Protein AF-A0A6G2VLR1-F1 (afdb_monomer_lite)

Sequence (147 aa):
MTHGNAESDEEPIEEGGEYDGDDAGAYADEYAEPGPYDEEPEPYDDEPYEGAVAGGRLAADGAPDVYLDVPVLKVDEIDLDVEDLRAHVSLQAEVLDLLKLNVGADVSLGRVHLGISGVEAQAQLKVRLDNVALIIDRVLTTLDRNP

Radius of gyration: 39.64 Å; chains: 1; bounding box: 89×69×111 Å

pLDDT: mean 70.24, std 21.74, range [31.38, 96.0]

Foldseek 3Di:
DDDDDDDDDDDDDDDDDDDDDDDDDDDDDPPDDDDDDDPPPDPPDPDDDDDDDPDDPLCPDPFFDDKDFAQDWDFDDKDKDFPPWDKDWDWDWDDVVDIDIDIDIDIDTDDIDIDTHDTGTGDTDTHRCSVVVVVVVVVVVVVVVPD

Secondary structure (DSSP, 8-state):
-------------------------------PPPP-------------------SS---S----S-EEEEEEEEEEEEEEEEES-EEEEEEEE--SSS--EEEEEEEE-SEEEEEEEEEEEEEEEE--THHHHHHHHHHHHHHHT--

Structure (mmCIF, N/CA/C/O backbone):
data_AF-A0A6G2VLR1-F1
#
_entry.id   AF-A0A6G2VLR1-F1
#
loop_
_atom_site.group_PDB
_atom_site.id
_atom_site.type_symbol
_atom_site.label_atom_id
_atom_site.label_alt_id
_atom_site.label_comp_id
_atom_site.label_asym_id
_atom_site.label_entity_id
_atom_site.label_seq_id
_atom_site.pdbx_PDB_ins_code
_atom_site.Cartn_x
_atom_site.Cartn_y
_atom_site.Cartn_z
_atom_site.occupancy
_atom_site.B_iso_or_equiv
_atom_site.auth_seq_id
_atom_site.auth_comp_id
_atom_site.auth_asym_id
_atom_site.auth_atom_id
_atom_site.pdbx_PDB_model_num
ATOM 1 N N . MET A 1 1 ? -58.829 -35.538 72.223 1.00 37.59 1 MET A N 1
ATOM 2 C CA . MET A 1 1 ? -58.271 -34.175 72.094 1.00 37.59 1 MET A CA 1
ATOM 3 C C . MET A 1 1 ? -57.338 -34.203 70.903 1.00 37.59 1 MET A C 1
ATOM 5 O O . MET A 1 1 ? -56.492 -35.084 70.865 1.00 37.59 1 MET A O 1
ATOM 9 N N . THR A 1 2 ? -57.544 -33.340 69.914 1.00 39.66 2 THR A N 1
ATOM 10 C CA . THR A 1 2 ? -56.706 -33.268 68.711 1.00 39.66 2 THR A CA 1
ATOM 11 C C . THR A 1 2 ? -55.598 -32.244 68.919 1.00 39.66 2 THR A C 1
ATOM 13 O O . THR A 1 2 ? -55.898 -31.066 69.085 1.00 39.66 2 THR A O 1
ATOM 16 N N . HIS A 1 3 ? -54.344 -32.675 68.854 1.00 42.44 3 HIS A N 1
ATOM 17 C CA . HIS A 1 3 ? -53.209 -31.803 68.570 1.00 42.44 3 HIS A CA 1
ATOM 18 C C . HIS A 1 3 ? -52.298 -32.549 67.602 1.00 42.44 3 HIS A C 1
ATOM 20 O O . HIS A 1 3 ? -52.004 -33.721 67.823 1.00 42.44 3 HIS A O 1
ATOM 26 N N . GLY A 1 4 ? -51.898 -31.875 66.530 1.00 33.75 4 GLY A N 1
ATOM 27 C CA . GLY A 1 4 ? -50.808 -32.313 65.671 1.00 33.75 4 GLY A CA 1
ATOM 28 C C . GLY A 1 4 ? -49.616 -31.382 65.858 1.00 33.75 4 GLY A C 1
ATOM 29 O O . GLY A 1 4 ? -49.805 -30.187 66.077 1.00 33.75 4 GLY A O 1
ATOM 30 N N . ASN A 1 5 ? -48.419 -31.952 65.788 1.00 35.66 5 ASN A N 1
ATOM 31 C CA . ASN A 1 5 ? -47.177 -31.344 65.308 1.00 35.66 5 ASN A CA 1
ATOM 32 C C . ASN A 1 5 ? -46.184 -32.514 65.167 1.00 35.66 5 ASN A C 1
ATOM 34 O O . ASN A 1 5 ? -46.131 -33.363 66.049 1.00 35.66 5 ASN A O 1
ATOM 38 N N . ALA A 1 6 ? -45.624 -32.732 63.980 1.00 42.06 6 ALA A N 1
ATOM 39 C CA . ALA A 1 6 ? -44.353 -32.155 63.536 1.00 42.06 6 ALA A CA 1
ATOM 40 C C . ALA A 1 6 ? -43.162 -32.984 64.038 1.00 42.06 6 ALA A C 1
ATOM 42 O O . ALA A 1 6 ? -42.739 -32.846 65.183 1.00 42.06 6 ALA A O 1
ATOM 43 N N . GLU A 1 7 ? -42.627 -33.808 63.139 1.00 44.12 7 GLU A N 1
ATOM 44 C CA . GLU A 1 7 ? -41.312 -34.433 63.254 1.00 44.12 7 GLU A CA 1
ATOM 45 C C . GLU A 1 7 ? -40.495 -34.009 62.028 1.00 44.12 7 GLU A C 1
ATOM 47 O O . GLU A 1 7 ? -40.985 -34.040 60.895 1.00 44.12 7 GLU A O 1
ATOM 52 N N . SER A 1 8 ? -39.292 -33.519 62.305 1.00 46.06 8 SER A N 1
ATOM 53 C CA . SER A 1 8 ? -38.251 -33.175 61.340 1.00 46.06 8 SER A CA 1
ATOM 54 C C . SER A 1 8 ? -37.430 -34.426 60.991 1.00 46.06 8 SER A C 1
ATOM 56 O O . SER A 1 8 ? -37.520 -35.418 61.709 1.00 46.06 8 SER A O 1
ATOM 58 N N . ASP A 1 9 ? -36.638 -34.378 59.914 1.00 43.88 9 ASP A N 1
ATOM 59 C CA . ASP A 1 9 ? -35.170 -34.581 59.951 1.00 43.88 9 ASP A CA 1
ATOM 60 C C . ASP A 1 9 ? -34.587 -34.972 58.569 1.00 43.88 9 ASP A C 1
ATOM 62 O O . ASP A 1 9 ? -34.902 -36.003 57.985 1.00 43.88 9 ASP A O 1
ATOM 66 N N . GLU A 1 10 ? -33.774 -34.043 58.059 1.00 44.34 10 GLU A N 1
ATOM 67 C CA . GLU A 1 10 ? -32.527 -34.141 57.273 1.00 44.34 10 GLU A CA 1
ATOM 68 C C . GLU A 1 10 ? -32.176 -35.429 56.467 1.00 44.34 10 GLU A C 1
ATOM 70 O O . GLU A 1 10 ? -31.900 -36.479 57.033 1.00 44.34 10 GLU A O 1
ATOM 75 N N . GLU A 1 11 ? -32.095 -35.256 55.131 1.00 43.03 11 GLU A N 1
ATOM 76 C CA . GLU A 1 11 ? -31.053 -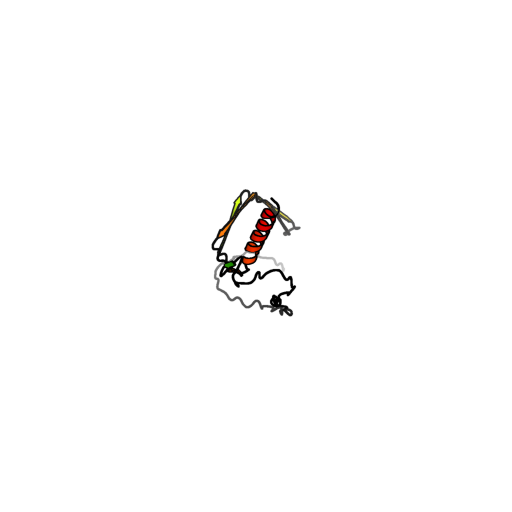35.690 54.153 1.00 43.03 11 GLU A CA 1
ATOM 77 C C . GLU A 1 11 ? -30.264 -37.020 54.356 1.00 43.03 11 GLU A C 1
ATOM 79 O O . GLU A 1 11 ? -29.728 -37.304 55.428 1.00 43.03 11 GLU A O 1
ATOM 84 N N . PRO A 1 12 ? -30.001 -37.769 53.260 1.00 44.16 12 PRO A N 1
ATOM 85 C CA . PRO A 1 12 ? -28.721 -37.523 52.582 1.00 44.16 12 PRO A CA 1
ATOM 86 C C . PRO A 1 12 ? -28.757 -37.503 51.042 1.00 44.16 12 PRO A C 1
ATOM 88 O O . PRO A 1 12 ? -29.444 -38.282 50.382 1.00 44.16 12 PRO A O 1
ATOM 91 N N . ILE A 1 13 ? -27.878 -36.663 50.499 1.00 43.56 13 ILE A N 1
ATOM 92 C CA . ILE A 1 13 ? -27.334 -36.712 49.137 1.00 43.56 13 ILE A CA 1
ATOM 93 C C . ILE A 1 13 ? -26.634 -38.051 48.830 1.00 43.56 13 ILE A C 1
ATOM 95 O O . ILE A 1 13 ? -25.826 -38.522 49.628 1.00 43.56 13 ILE A O 1
ATOM 99 N N . GLU A 1 14 ? -26.851 -38.606 47.632 1.00 44.50 14 GLU A N 1
ATOM 100 C CA . GLU A 1 14 ? -25.983 -39.642 47.049 1.00 44.50 14 GLU A CA 1
ATOM 101 C C . GLU A 1 14 ? -25.438 -39.190 45.682 1.00 44.50 14 GLU A C 1
ATOM 103 O O . GLU A 1 14 ? -26.185 -38.745 44.809 1.00 44.50 14 GLU A O 1
ATOM 108 N N . GLU A 1 15 ? -24.117 -39.286 45.511 1.00 42.25 15 GLU A N 1
ATOM 109 C CA . GLU A 1 15 ? -23.409 -39.067 44.242 1.00 42.25 15 GLU A CA 1
ATOM 110 C C . GLU A 1 15 ? -23.367 -40.352 43.395 1.00 42.25 15 GLU A C 1
ATOM 112 O O . GLU A 1 15 ? -23.290 -41.448 43.951 1.00 42.25 15 GLU A O 1
ATOM 117 N N . GLY A 1 16 ? -23.242 -40.228 42.063 1.00 33.28 16 GLY A N 1
ATOM 118 C CA . GLY A 1 16 ? -22.529 -41.252 41.280 1.00 33.28 16 GLY A CA 1
ATOM 119 C C . GLY A 1 16 ? -22.949 -41.482 39.822 1.00 33.28 16 GLY A C 1
ATOM 120 O O . GLY A 1 16 ? -23.859 -42.264 39.573 1.00 33.28 16 GLY A O 1
ATOM 121 N N . GLY A 1 17 ? -22.163 -40.934 38.882 1.00 31.38 17 GLY A N 1
ATOM 122 C CA . GLY A 1 17 ? -22.001 -41.429 37.497 1.00 31.38 17 GLY A CA 1
ATOM 123 C C . GLY A 1 17 ? -23.164 -41.191 36.512 1.00 31.38 17 GLY A C 1
ATOM 124 O O . GLY A 1 17 ? -24.318 -41.081 36.901 1.00 31.38 17 GLY A O 1
ATOM 125 N N . GLU A 1 18 ? -22.944 -41.109 35.197 1.00 36.94 18 GLU A N 1
ATOM 126 C CA . GLU A 1 18 ? -21.700 -41.045 34.406 1.00 36.94 18 GLU A CA 1
ATOM 127 C C . GLU A 1 18 ? -22.009 -40.328 33.067 1.00 36.94 18 GLU A C 1
ATOM 129 O O . GLU A 1 18 ? -23.176 -40.218 32.685 1.00 36.94 18 GLU A O 1
ATOM 134 N N . TYR A 1 19 ? -20.995 -39.786 32.383 1.00 47.44 19 TYR A N 1
ATOM 135 C CA . TYR A 1 19 ? -21.159 -39.009 31.145 1.00 47.44 19 TYR A CA 1
ATOM 136 C C . TYR A 1 19 ? -21.005 -39.871 29.884 1.00 47.44 19 TYR A C 1
ATOM 138 O O . TYR A 1 19 ? -20.025 -40.592 29.767 1.00 47.44 19 TYR A O 1
ATOM 146 N N . ASP A 1 20 ? -21.903 -39.663 28.921 1.00 40.94 20 ASP A N 1
ATOM 147 C CA . ASP A 1 20 ? -21.749 -39.806 27.461 1.00 40.94 20 ASP A CA 1
ATOM 148 C C . ASP A 1 20 ? -22.883 -38.937 26.859 1.00 40.94 20 ASP A C 1
ATOM 150 O O . ASP A 1 20 ? -23.961 -38.848 27.446 1.00 40.94 20 ASP A O 1
ATOM 154 N N . GLY A 1 21 ? -22.779 -38.225 25.739 1.00 39.66 21 GLY A N 1
ATOM 155 C CA . GLY A 1 21 ? -21.748 -38.165 24.709 1.00 39.66 21 GLY A CA 1
ATOM 156 C C . GLY A 1 21 ? -22.436 -37.755 23.396 1.00 39.66 21 GLY A C 1
ATOM 157 O O . GLY A 1 21 ? -23.154 -38.562 22.822 1.00 39.66 21 GLY A O 1
ATOM 158 N N . ASP A 1 22 ? -22.265 -36.491 22.998 1.00 38.53 22 ASP A N 1
ATOM 159 C CA . ASP A 1 22 ? -22.393 -35.923 21.640 1.00 38.53 22 ASP A CA 1
ATOM 160 C C . ASP A 1 22 ? -23.607 -36.267 20.731 1.00 38.53 22 ASP A C 1
ATOM 162 O O . ASP A 1 22 ? -23.721 -37.367 20.202 1.00 38.53 22 ASP A O 1
ATOM 166 N N . ASP A 1 23 ? -24.399 -35.245 20.363 1.00 44.00 23 ASP A N 1
ATOM 167 C CA . ASP A 1 23 ? -24.601 -34.897 18.938 1.00 44.00 23 ASP A CA 1
ATOM 168 C C . ASP A 1 23 ? -25.050 -33.429 18.771 1.00 44.00 23 ASP A C 1
ATOM 170 O O . ASP A 1 23 ? -25.934 -32.943 19.482 1.00 44.00 23 ASP A O 1
ATOM 174 N N . ALA A 1 24 ? -24.435 -32.704 17.833 1.00 43.31 24 ALA A N 1
ATOM 175 C CA . ALA A 1 24 ? -24.644 -31.269 17.625 1.00 43.31 24 ALA A CA 1
ATOM 176 C C . ALA A 1 24 ? -25.434 -30.998 16.331 1.00 43.31 24 ALA A C 1
ATOM 178 O O . ALA A 1 24 ? -24.874 -30.885 15.241 1.00 43.31 24 ALA A O 1
ATOM 179 N N . GLY A 1 25 ? -26.756 -30.864 16.459 1.00 36.69 25 GLY A N 1
ATOM 180 C CA . GLY A 1 25 ? -27.672 -30.689 15.329 1.00 36.69 25 GLY A CA 1
ATOM 181 C C . GLY A 1 25 ? -27.900 -29.238 14.885 1.00 36.69 25 GLY A C 1
ATOM 182 O O . GLY A 1 25 ? -28.750 -28.553 15.443 1.00 36.69 25 GLY A O 1
ATOM 183 N N . ALA A 1 26 ? -27.223 -28.842 13.802 1.00 41.47 26 ALA A N 1
ATOM 184 C CA . ALA A 1 26 ? -27.621 -27.808 12.832 1.00 41.47 26 ALA A CA 1
ATOM 185 C C . ALA A 1 26 ? -27.972 -26.386 13.341 1.00 41.47 26 ALA A C 1
ATOM 187 O O . ALA A 1 26 ? -29.134 -26.037 13.555 1.00 41.47 26 ALA A O 1
ATOM 188 N N . TYR A 1 27 ? -26.974 -25.496 13.318 1.00 40.09 27 TYR A N 1
ATOM 189 C CA . TYR A 1 27 ? -27.219 -24.082 13.016 1.00 40.09 27 TYR A CA 1
ATOM 190 C C . TYR A 1 27 ? -27.518 -23.973 11.515 1.00 40.09 27 TYR A C 1
ATOM 192 O O . TYR A 1 27 ? -26.701 -24.395 10.700 1.00 40.09 27 TYR A O 1
ATOM 200 N N . ALA A 1 28 ? -28.696 -23.474 11.142 1.00 46.81 28 ALA A N 1
ATOM 201 C CA . ALA A 1 28 ? -29.055 -23.302 9.737 1.00 46.81 28 ALA A CA 1
ATOM 202 C C . ALA A 1 28 ? -28.429 -22.014 9.181 1.00 46.81 28 ALA A C 1
ATOM 204 O O . ALA A 1 28 ? -28.710 -20.932 9.696 1.00 46.81 28 ALA A O 1
ATOM 205 N N . ASP A 1 29 ? -27.616 -22.136 8.129 1.00 43.28 29 ASP A N 1
ATOM 206 C CA . ASP A 1 29 ? -27.079 -20.994 7.387 1.00 43.28 29 ASP A CA 1
ATOM 207 C C . ASP A 1 29 ? -28.208 -20.194 6.721 1.00 43.28 29 ASP A C 1
ATOM 209 O O . ASP A 1 29 ? -28.886 -20.668 5.803 1.00 43.28 29 ASP A O 1
ATOM 213 N N . GLU A 1 30 ? -28.393 -18.949 7.160 1.00 43.91 30 GLU A N 1
ATOM 214 C CA . GLU A 1 30 ? -29.220 -17.975 6.456 1.00 43.91 30 GLU A CA 1
ATOM 215 C C . GLU A 1 30 ? -28.403 -17.391 5.296 1.00 43.91 30 GLU A C 1
ATOM 217 O O . GLU A 1 30 ? -27.646 -16.431 5.451 1.00 43.91 30 GLU A O 1
ATOM 222 N N . TYR A 1 31 ? -28.535 -18.012 4.121 1.00 48.28 31 TYR A N 1
ATOM 223 C CA . TYR A 1 31 ? -27.957 -17.517 2.872 1.00 48.28 31 TYR A CA 1
ATOM 224 C C . TYR A 1 31 ? -28.566 -16.156 2.509 1.00 48.28 31 TYR A C 1
ATOM 226 O O . TYR A 1 31 ? -29.587 -16.078 1.826 1.00 48.28 31 TYR A O 1
ATOM 234 N N . ALA A 1 32 ? -27.917 -15.076 2.941 1.00 53.94 32 ALA A N 1
ATOM 235 C CA . ALA A 1 32 ? -28.174 -13.747 2.409 1.00 53.94 32 ALA A CA 1
ATOM 236 C C . ALA A 1 32 ? -27.859 -13.749 0.904 1.00 53.94 32 ALA A C 1
ATOM 238 O O . ALA A 1 32 ? -26.723 -14.017 0.506 1.00 53.94 32 ALA A O 1
ATOM 239 N N . GLU A 1 33 ? -28.866 -13.478 0.069 1.00 55.91 33 GLU A N 1
ATOM 240 C CA . GLU A 1 33 ? -28.676 -13.395 -1.379 1.00 55.91 33 GLU A CA 1
ATOM 241 C C . GLU A 1 33 ? -27.626 -12.319 -1.705 1.00 55.91 33 GLU A C 1
ATOM 243 O O . GLU A 1 33 ? -27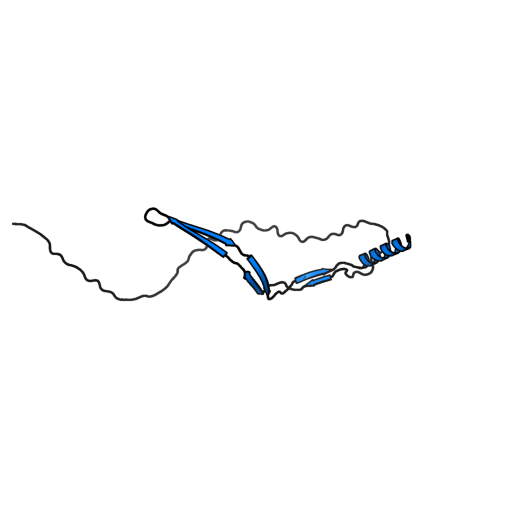.746 -11.184 -1.225 1.00 55.91 33 GLU A O 1
ATOM 248 N N . PRO A 1 34 ? -26.602 -12.625 -2.522 1.00 48.66 34 PRO A N 1
ATOM 249 C CA . PRO A 1 34 ? -25.710 -11.592 -3.008 1.00 48.66 34 PRO A CA 1
ATOM 250 C C . PRO A 1 34 ? -26.499 -10.607 -3.875 1.00 48.66 34 PRO A C 1
ATOM 252 O O . PRO A 1 34 ? -27.177 -10.996 -4.829 1.00 48.66 34 PRO A O 1
ATOM 255 N N . GLY A 1 35 ? -26.396 -9.316 -3.547 1.00 52.44 35 GLY A N 1
ATOM 256 C CA . GLY A 1 35 ? -26.889 -8.250 -4.416 1.00 52.44 35 GLY A CA 1
ATOM 257 C C . GLY A 1 35 ? -26.203 -8.294 -5.789 1.00 52.44 35 GLY A C 1
ATOM 258 O O . GLY A 1 35 ? -25.152 -8.921 -5.921 1.00 52.44 35 GLY A O 1
ATOM 259 N N . PRO A 1 36 ? -26.773 -7.640 -6.816 1.00 49.56 36 PRO A N 1
ATOM 260 C CA . PRO A 1 36 ? -26.256 -7.721 -8.175 1.00 49.56 36 PRO A CA 1
ATOM 261 C C . PRO A 1 36 ? -24.877 -7.059 -8.279 1.00 49.56 36 PRO A C 1
ATOM 263 O O . PRO A 1 36 ? -24.760 -5.847 -8.463 1.00 49.56 36 PRO A O 1
ATOM 266 N N . TYR A 1 37 ? -23.844 -7.890 -8.181 1.00 47.38 37 TYR A N 1
ATOM 267 C CA . TYR A 1 37 ? -22.589 -7.707 -8.894 1.00 47.38 37 TYR A CA 1
ATOM 268 C C . TYR A 1 37 ? -22.857 -7.724 -10.427 1.00 47.38 37 TYR A C 1
ATOM 270 O O . TYR A 1 37 ? -23.955 -8.086 -10.854 1.00 47.38 37 TYR A O 1
ATOM 278 N N . ASP A 1 38 ? -21.963 -7.360 -11.343 1.00 55.22 38 ASP A N 1
ATOM 279 C CA . ASP A 1 38 ? -20.567 -6.912 -11.296 1.00 55.22 38 ASP A CA 1
ATOM 280 C C . ASP A 1 38 ? -20.423 -5.835 -12.391 1.00 55.22 38 ASP A C 1
ATOM 282 O O . ASP A 1 38 ? -20.910 -6.038 -13.504 1.00 55.22 38 ASP A O 1
ATOM 286 N N . GLU A 1 39 ? -19.711 -4.736 -12.136 1.00 44.84 39 GLU A N 1
ATOM 287 C CA . GLU A 1 39 ? -19.023 -4.006 -13.214 1.00 44.84 39 GLU A CA 1
ATOM 288 C C . GLU A 1 39 ? -17.526 -4.277 -13.048 1.00 44.84 39 GLU A C 1
ATOM 290 O O . GLU A 1 39 ? -16.781 -3.521 -12.422 1.00 44.84 39 GLU A O 1
ATOM 295 N N . GLU A 1 40 ? -17.120 -5.438 -13.563 1.00 56.31 40 GLU A N 1
ATOM 296 C CA . GLU A 1 40 ? -15.722 -5.803 -13.771 1.00 56.31 40 GLU A CA 1
ATOM 297 C C . GLU A 1 40 ? -15.100 -4.724 -14.681 1.00 56.31 40 GLU A C 1
ATOM 299 O O . GLU A 1 40 ? -15.649 -4.454 -15.753 1.00 56.31 40 GLU A O 1
ATOM 304 N N . PRO A 1 41 ? -14.031 -4.017 -14.263 1.00 48.47 41 PRO A N 1
ATOM 305 C CA . PRO A 1 41 ? -13.520 -2.894 -15.037 1.00 48.47 41 PRO A CA 1
ATOM 306 C C . PRO A 1 41 ? -12.948 -3.399 -16.364 1.00 48.47 41 PRO A C 1
ATOM 308 O O . PRO A 1 41 ? -11.962 -4.138 -16.372 1.00 48.47 41 PRO A O 1
ATOM 311 N N . GLU A 1 42 ? -13.574 -2.978 -17.467 1.00 51.41 42 GLU A N 1
ATOM 312 C CA . GLU A 1 42 ? -13.146 -3.278 -18.838 1.00 51.41 42 GLU A CA 1
ATOM 313 C C . GLU A 1 42 ? -11.629 -3.057 -18.998 1.00 51.41 42 GLU A C 1
ATOM 315 O O . GLU A 1 42 ? -11.091 -2.065 -18.481 1.00 51.41 42 GLU A O 1
ATOM 320 N N . PRO A 1 43 ? -10.913 -3.955 -19.701 1.00 49.12 43 PRO A N 1
ATOM 321 C CA . PRO A 1 43 ? -9.482 -3.806 -19.903 1.00 49.12 43 PRO A CA 1
ATOM 322 C C . PRO A 1 43 ? -9.2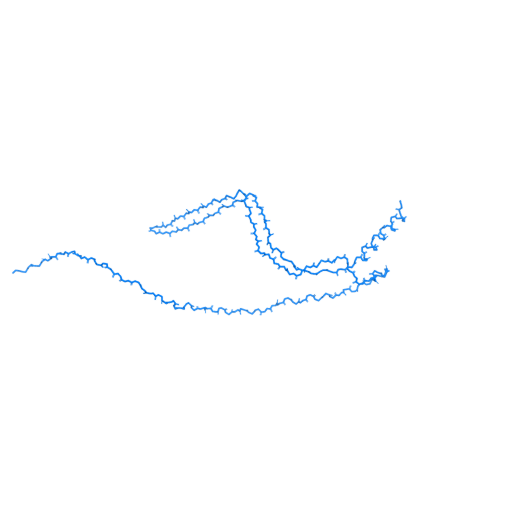07 -2.493 -20.641 1.00 49.12 43 PRO A C 1
ATOM 324 O O . PRO A 1 43 ? -9.835 -2.186 -21.651 1.00 49.12 43 PRO A O 1
ATOM 327 N N . TYR A 1 44 ? -8.255 -1.710 -20.133 1.00 47.81 44 TYR A N 1
ATOM 328 C CA . TYR A 1 44 ? -7.858 -0.455 -20.763 1.00 47.81 44 TYR A CA 1
ATOM 329 C C . TYR A 1 44 ? -7.229 -0.723 -22.140 1.00 47.81 44 TYR A C 1
ATOM 331 O O . TYR A 1 44 ? -6.045 -1.052 -22.227 1.00 47.81 44 TYR A O 1
ATOM 339 N N . ASP A 1 45 ? -8.017 -0.561 -23.205 1.00 48.97 45 ASP A N 1
ATOM 340 C CA . ASP A 1 45 ? -7.527 -0.561 -24.583 1.00 48.97 45 ASP A CA 1
ATOM 341 C C . ASP A 1 45 ? -6.598 0.647 -24.805 1.00 48.97 45 ASP A C 1
ATOM 343 O O . ASP A 1 45 ? -7.017 1.809 -24.809 1.00 48.97 45 ASP A O 1
ATOM 347 N N . ASP A 1 46 ? -5.308 0.355 -24.967 1.00 55.25 46 ASP A N 1
ATOM 348 C CA . ASP A 1 46 ? -4.212 1.325 -25.085 1.00 55.25 46 ASP A CA 1
ATOM 349 C C . ASP A 1 46 ? -4.119 1.865 -26.532 1.00 55.25 46 ASP A C 1
ATOM 351 O O . ASP A 1 46 ? -3.191 1.567 -27.289 1.00 55.25 46 ASP A O 1
ATOM 355 N N . GLU A 1 47 ? -5.149 2.608 -26.955 1.00 48.53 47 GLU A N 1
ATOM 356 C CA . GLU A 1 47 ? -5.263 3.189 -28.302 1.00 48.53 47 GLU A CA 1
ATOM 357 C C . GLU A 1 47 ? -4.275 4.362 -28.511 1.00 48.53 47 GLU A C 1
ATOM 359 O O . GLU A 1 47 ? -4.364 5.392 -27.828 1.00 48.53 47 GLU A O 1
ATOM 364 N N . PRO A 1 48 ? -3.327 4.272 -29.469 1.00 44.97 48 PRO A N 1
ATOM 365 C CA . PRO A 1 48 ? -2.249 5.244 -29.600 1.00 44.97 48 PRO A CA 1
ATOM 366 C C . PRO A 1 48 ? -2.691 6.522 -30.329 1.00 44.97 48 PRO A C 1
ATOM 368 O O . PRO A 1 48 ? -3.008 6.527 -31.520 1.00 44.97 48 PRO A O 1
ATOM 371 N N . TYR A 1 49 ? -2.608 7.658 -29.638 1.00 44.56 49 TYR A N 1
ATOM 372 C CA . TYR A 1 49 ? -2.856 8.985 -30.212 1.00 44.56 49 TYR A CA 1
ATOM 373 C C . TYR A 1 49 ? -1.767 9.380 -31.233 1.00 44.56 49 TYR A C 1
ATOM 375 O O . TYR A 1 49 ? -0.703 9.891 -30.871 1.00 44.56 49 TYR A O 1
ATOM 383 N N . GLU A 1 50 ? -2.035 9.204 -32.532 1.00 55.47 50 GLU A N 1
ATOM 384 C CA . GLU A 1 50 ? -1.151 9.706 -33.593 1.00 55.47 50 GLU A CA 1
ATOM 385 C C . GLU A 1 50 ? -1.220 11.242 -33.725 1.00 55.47 50 GLU A C 1
ATOM 387 O O . GLU A 1 50 ? -2.118 11.810 -34.349 1.00 55.47 50 GLU A O 1
ATOM 392 N N . GLY A 1 51 ? -0.217 11.929 -33.168 1.00 41.62 51 GLY A N 1
ATOM 393 C CA . GLY A 1 51 ? 0.019 13.366 -33.339 1.00 41.62 51 GLY A CA 1
ATOM 394 C C . GLY A 1 51 ? 1.337 13.640 -34.070 1.00 41.62 51 GLY A C 1
ATOM 395 O O . GLY A 1 51 ? 2.411 13.570 -33.477 1.00 41.62 51 GLY A O 1
ATOM 396 N N . ALA A 1 52 ? 1.275 13.959 -35.364 1.00 52.19 52 ALA A N 1
ATOM 397 C CA . ALA A 1 52 ? 2.466 14.056 -36.210 1.00 52.19 52 ALA A CA 1
ATOM 398 C C . ALA A 1 52 ? 3.369 15.273 -35.908 1.00 52.19 52 ALA A C 1
ATOM 400 O O . ALA A 1 52 ? 2.952 16.424 -36.041 1.00 52.19 52 ALA A O 1
ATOM 401 N N . VAL A 1 53 ? 4.663 15.019 -35.665 1.00 42.72 53 VAL A N 1
ATOM 402 C CA . VAL A 1 53 ? 5.745 16.010 -35.814 1.00 42.72 53 VAL A CA 1
ATOM 403 C C . VAL A 1 53 ? 6.856 15.461 -36.714 1.00 42.72 53 VAL A C 1
ATOM 405 O O . VAL A 1 53 ? 7.551 14.500 -36.389 1.00 42.72 53 VAL A O 1
ATOM 408 N N . ALA A 1 54 ? 7.029 16.065 -37.891 1.00 56.72 54 ALA A N 1
ATOM 409 C CA . ALA A 1 54 ? 8.021 15.629 -38.871 1.00 56.72 54 ALA A CA 1
ATOM 410 C C . ALA A 1 54 ? 9.438 16.064 -38.450 1.00 56.72 54 ALA A C 1
ATOM 412 O O . ALA A 1 54 ? 9.791 17.237 -38.564 1.00 56.72 54 ALA A O 1
ATOM 413 N N . GLY A 1 55 ? 10.252 15.116 -37.968 1.00 41.72 55 GLY A N 1
ATOM 414 C CA . GLY A 1 55 ? 11.554 15.437 -37.368 1.00 41.72 55 GLY A CA 1
ATOM 415 C C . GLY A 1 55 ? 12.573 14.298 -37.253 1.00 41.72 55 GLY A C 1
ATOM 416 O O . GLY A 1 55 ? 13.400 14.350 -36.353 1.00 41.72 55 GLY A O 1
ATOM 417 N N . GLY A 1 56 ? 12.548 13.302 -38.149 1.00 44.47 56 GLY A N 1
ATOM 418 C CA . GLY A 1 56 ? 13.647 12.329 -38.293 1.00 44.47 56 GLY A CA 1
ATOM 419 C C . GLY A 1 56 ? 13.546 11.044 -37.457 1.00 44.47 56 GLY A C 1
ATOM 420 O O . GLY A 1 56 ? 14.246 10.898 -36.468 1.00 44.47 56 GLY A O 1
ATOM 421 N N . ARG A 1 57 ? 12.719 10.095 -37.924 1.00 55.31 57 ARG A N 1
ATOM 422 C CA . ARG A 1 57 ? 12.752 8.633 -37.655 1.00 55.31 57 ARG A CA 1
ATOM 423 C C . ARG A 1 57 ? 13.414 8.178 -36.334 1.00 55.31 57 ARG A C 1
ATOM 425 O O . ARG A 1 57 ? 14.407 7.459 -36.365 1.00 55.31 57 ARG A O 1
ATOM 432 N N . LEU A 1 58 ? 12.764 8.442 -35.201 1.00 51.12 58 LEU A N 1
ATOM 433 C CA . LEU A 1 58 ? 12.991 7.730 -33.928 1.00 51.12 58 LEU A CA 1
ATOM 434 C C . LEU A 1 58 ? 12.414 6.294 -33.943 1.00 51.12 58 LEU A C 1
ATOM 436 O O . LEU A 1 58 ? 11.774 5.842 -33.002 1.00 51.12 58 LEU A O 1
ATOM 440 N N . ALA A 1 59 ? 12.557 5.602 -35.076 1.00 56.97 59 ALA A N 1
ATOM 441 C CA . ALA A 1 59 ? 11.823 4.380 -35.391 1.00 56.97 59 ALA A CA 1
ATOM 442 C C . ALA A 1 59 ? 12.640 3.454 -36.311 1.00 56.97 59 ALA A C 1
ATOM 444 O O . ALA A 1 59 ? 12.514 3.534 -37.539 1.00 56.97 59 ALA A O 1
ATOM 445 N N . ALA A 1 60 ? 13.485 2.622 -35.688 1.00 55.94 60 ALA A N 1
ATOM 446 C CA . ALA A 1 60 ? 14.103 1.370 -36.165 1.00 55.94 60 ALA A CA 1
ATOM 447 C C . ALA A 1 60 ? 15.186 0.983 -35.127 1.00 55.94 60 ALA A C 1
ATOM 449 O O . ALA A 1 60 ? 16.277 1.536 -35.181 1.00 55.94 60 ALA A O 1
ATOM 450 N N . ASP A 1 61 ? 14.945 0.157 -34.109 1.00 59.75 61 ASP A N 1
ATOM 451 C CA . ASP A 1 61 ? 14.156 -1.084 -34.078 1.00 59.75 61 ASP A CA 1
ATOM 452 C C . ASP A 1 61 ? 13.129 -1.134 -32.927 1.00 59.75 61 ASP A C 1
ATOM 454 O O . ASP A 1 61 ? 13.160 -0.344 -31.994 1.00 59.75 61 ASP A O 1
ATOM 458 N N . GLY A 1 62 ? 12.193 -2.087 -32.965 1.00 68.44 62 GLY A N 1
ATOM 459 C CA . GLY A 1 62 ? 11.089 -2.199 -31.995 1.00 68.44 62 GLY A CA 1
ATOM 460 C C . GLY A 1 62 ? 11.449 -2.642 -30.560 1.00 68.44 62 GLY A C 1
ATOM 461 O O . GLY A 1 62 ? 10.586 -3.208 -29.890 1.00 68.44 62 GLY A O 1
ATOM 462 N N . ALA A 1 63 ? 12.676 -2.429 -30.066 1.00 70.44 63 ALA A N 1
ATOM 463 C CA . ALA A 1 63 ? 13.206 -3.023 -28.825 1.00 70.44 63 ALA A CA 1
ATOM 464 C C . ALA A 1 63 ? 13.359 -2.034 -27.630 1.00 70.44 63 ALA A C 1
ATOM 466 O O . ALA A 1 63 ? 13.473 -0.834 -27.856 1.00 70.44 63 ALA A O 1
ATOM 467 N N . PRO A 1 64 ? 13.325 -2.486 -26.353 1.00 85.31 64 PRO A N 1
ATOM 468 C CA . PRO A 1 64 ? 12.882 -1.616 -25.248 1.00 85.31 64 PRO A CA 1
ATOM 469 C C . PRO A 1 64 ? 13.912 -0.794 -24.438 1.00 85.31 64 PRO A C 1
ATOM 471 O O . PRO A 1 64 ? 14.992 -1.285 -24.134 1.00 85.31 64 PRO A O 1
ATOM 474 N N . ASP A 1 65 ? 13.497 0.413 -23.990 1.00 87.25 65 ASP A N 1
ATOM 475 C CA . ASP A 1 65 ? 14.186 1.353 -23.065 1.00 87.25 65 ASP A CA 1
ATOM 476 C C . ASP A 1 65 ? 14.521 0.690 -21.725 1.00 87.25 65 ASP A C 1
ATOM 478 O O . ASP A 1 65 ? 15.659 0.616 -21.270 1.00 87.25 65 ASP A O 1
ATOM 482 N N . VAL A 1 66 ? 13.433 0.316 -21.063 1.00 89.81 66 VAL A N 1
ATOM 483 C CA . VAL A 1 66 ? 13.318 -0.097 -19.682 1.00 89.81 66 VAL A CA 1
ATOM 484 C C . VAL A 1 66 ? 12.432 -1.324 -19.768 1.00 89.81 66 VAL A C 1
ATOM 486 O O . VAL A 1 66 ? 11.266 -1.232 -20.169 1.00 89.81 66 VAL A O 1
ATOM 489 N N . TYR A 1 67 ? 13.022 -2.475 -19.459 1.00 92.44 67 TYR A N 1
ATOM 490 C CA . TYR A 1 67 ? 12.323 -3.746 -19.352 1.00 92.44 67 TYR A CA 1
ATOM 491 C C . TYR A 1 67 ? 12.337 -4.180 -17.880 1.00 92.44 67 TYR A C 1
ATOM 493 O O . TYR A 1 67 ? 13.412 -4.454 -17.351 1.00 92.44 67 TYR A O 1
ATOM 501 N N . LEU A 1 68 ? 11.181 -4.204 -17.207 1.00 89.75 68 LEU A N 1
ATOM 502 C CA . LEU A 1 68 ? 11.026 -4.715 -15.831 1.00 89.75 68 LEU A CA 1
ATOM 503 C C . LEU A 1 68 ? 10.098 -5.927 -15.877 1.00 89.75 68 LEU A C 1
ATOM 505 O O . LEU A 1 68 ? 8.886 -5.773 -15.946 1.00 89.75 68 LEU A O 1
ATOM 509 N N . ASP A 1 69 ? 10.686 -7.117 -15.864 1.00 88.62 69 ASP A N 1
ATOM 510 C CA . ASP A 1 69 ? 9.988 -8.403 -15.904 1.00 88.62 69 ASP A CA 1
ATOM 511 C C . ASP A 1 69 ? 10.268 -9.197 -14.630 1.00 88.62 69 ASP A C 1
ATOM 513 O O . ASP A 1 69 ? 11.381 -9.188 -14.100 1.00 88.62 69 ASP A O 1
ATOM 517 N N . VAL A 1 70 ? 9.219 -9.821 -14.116 1.00 84.38 70 VAL A N 1
ATOM 518 C CA . VAL A 1 70 ? 9.095 -10.422 -12.791 1.00 84.38 70 VAL A CA 1
ATOM 519 C C . VAL A 1 70 ? 7.966 -11.492 -12.950 1.00 84.38 70 VAL A C 1
ATOM 521 O O . VAL A 1 70 ? 6.967 -11.167 -13.587 1.00 84.38 70 VAL A O 1
ATOM 524 N N . PRO A 1 71 ? 8.032 -12.761 -12.470 1.00 72.56 71 PRO A N 1
ATOM 525 C CA . PRO A 1 71 ? 7.086 -13.813 -12.943 1.00 72.56 71 PRO A CA 1
ATOM 526 C C . PRO A 1 71 ? 6.077 -14.596 -12.018 1.00 72.56 71 PRO A C 1
ATOM 528 O O . PRO A 1 71 ? 5.437 -15.466 -12.591 1.00 72.56 71 PRO A O 1
ATOM 531 N N . VAL A 1 72 ? 5.892 -14.378 -10.696 1.00 84.38 72 VAL A N 1
ATOM 532 C CA . VAL A 1 72 ? 4.726 -14.743 -9.785 1.00 84.38 72 VAL A CA 1
ATOM 533 C C . VAL A 1 72 ? 4.956 -14.090 -8.390 1.00 84.38 72 VAL A C 1
ATOM 535 O O . VAL A 1 72 ? 5.977 -14.417 -7.807 1.00 84.38 72 VAL A O 1
ATOM 538 N N . LEU A 1 73 ? 4.093 -13.199 -7.831 1.00 85.88 73 LEU A N 1
ATOM 539 C CA . LEU A 1 73 ? 4.314 -12.509 -6.514 1.00 85.88 73 LEU A CA 1
ATOM 540 C C . LEU A 1 73 ? 3.597 -13.155 -5.324 1.00 85.88 73 LEU A C 1
ATOM 542 O O . LEU A 1 73 ? 2.373 -13.263 -5.336 1.00 85.88 73 LEU A O 1
ATOM 546 N N . LYS A 1 74 ? 4.361 -13.506 -4.280 1.00 90.19 74 LYS A N 1
ATOM 547 C CA . LYS A 1 74 ? 3.897 -14.025 -2.980 1.00 90.19 74 LYS A CA 1
ATOM 548 C C . LYS A 1 74 ? 4.835 -13.572 -1.855 1.00 90.19 74 LYS A C 1
ATOM 550 O O . LYS A 1 74 ? 5.924 -13.085 -2.135 1.00 90.19 74 LYS A O 1
ATOM 555 N N . VAL A 1 75 ? 4.420 -13.742 -0.603 1.00 93.62 75 VAL A N 1
ATOM 556 C CA . VAL A 1 75 ? 5.250 -13.548 0.597 1.00 93.62 75 VAL A CA 1
ATOM 557 C C . VAL A 1 75 ? 4.900 -14.662 1.578 1.00 93.62 75 VAL A C 1
ATOM 559 O O . VAL A 1 75 ? 3.716 -14.825 1.877 1.00 93.62 75 VAL A O 1
ATOM 562 N N . ASP A 1 76 ? 5.889 -15.412 2.061 1.00 93.31 76 ASP A N 1
ATOM 563 C CA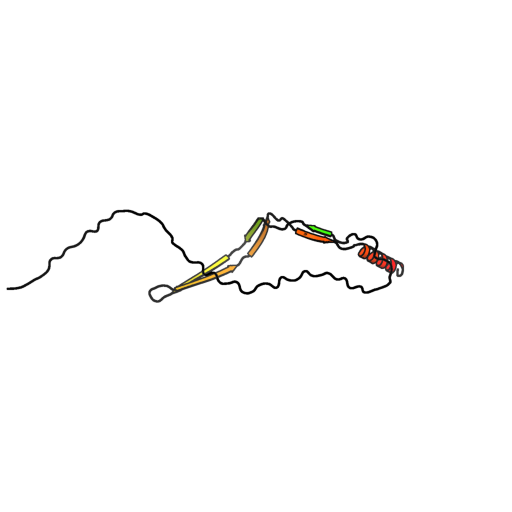 . ASP A 1 76 ? 5.650 -16.523 2.992 1.00 93.31 76 ASP A CA 1
ATOM 564 C C . ASP A 1 76 ? 5.502 -16.049 4.449 1.00 93.31 76 ASP A C 1
ATOM 566 O O . ASP A 1 76 ? 4.662 -16.570 5.181 1.00 93.31 76 ASP A O 1
ATOM 570 N N . GLU A 1 77 ? 6.301 -15.065 4.884 1.00 95.00 77 GLU A N 1
ATOM 571 C CA . GLU A 1 77 ? 6.385 -14.652 6.292 1.00 95.00 77 GLU A CA 1
ATOM 572 C C . GLU A 1 77 ? 6.706 -13.153 6.457 1.00 95.00 77 GLU A C 1
ATOM 574 O O . GLU A 1 77 ? 7.352 -12.523 5.614 1.00 95.00 77 GLU A O 1
ATOM 579 N N . ILE A 1 78 ? 6.213 -12.558 7.547 1.00 95.31 78 ILE A N 1
ATOM 580 C CA . ILE A 1 78 ? 6.444 -11.157 7.916 1.00 95.31 78 ILE A CA 1
ATOM 581 C C . ILE A 1 78 ? 6.843 -11.105 9.391 1.00 95.31 78 ILE A C 1
ATOM 583 O O . ILE A 1 78 ? 6.035 -11.396 10.274 1.00 95.31 78 ILE A O 1
ATOM 587 N N . ASP A 1 79 ? 8.077 -10.679 9.637 1.00 96.00 79 ASP A N 1
ATOM 588 C CA . ASP A 1 79 ? 8.700 -10.592 10.954 1.00 96.00 79 ASP A CA 1
ATOM 589 C C . ASP A 1 79 ? 8.632 -9.155 11.490 1.00 96.00 79 ASP A C 1
ATOM 591 O O . ASP A 1 79 ? 8.891 -8.189 10.766 1.00 96.00 79 ASP A O 1
ATOM 595 N N . LEU A 1 80 ? 8.302 -8.994 12.774 1.00 95.31 80 LEU A N 1
ATOM 596 C CA . LEU A 1 80 ? 8.186 -7.689 13.433 1.00 95.31 80 LEU A CA 1
ATOM 597 C C . LEU A 1 80 ? 8.942 -7.674 14.767 1.00 95.31 80 LEU A C 1
ATOM 599 O O . LEU A 1 80 ? 8.372 -7.995 15.811 1.00 95.31 80 LEU A O 1
ATOM 603 N N . ASP A 1 81 ? 10.199 -7.226 14.756 1.00 95.38 81 ASP A N 1
ATOM 604 C CA . ASP A 1 81 ? 10.921 -6.934 15.998 1.00 95.38 81 ASP A CA 1
ATOM 605 C C . ASP A 1 81 ? 10.557 -5.525 16.475 1.00 95.38 81 ASP A C 1
ATOM 607 O O . ASP A 1 81 ? 10.799 -4.530 15.783 1.00 95.38 81 ASP A O 1
ATOM 611 N N . VAL A 1 82 ? 9.971 -5.422 17.670 1.00 95.19 82 VAL A N 1
ATOM 612 C CA . VAL A 1 82 ? 9.473 -4.150 18.207 1.00 95.19 82 VAL A CA 1
ATOM 613 C C . VAL A 1 82 ? 10.176 -3.779 19.510 1.00 95.19 82 VAL A C 1
ATOM 615 O O . VAL A 1 82 ? 10.102 -4.493 20.509 1.00 95.19 82 VAL A O 1
ATOM 618 N N . GLU A 1 83 ? 10.823 -2.616 19.512 1.00 95.44 83 GLU A N 1
ATOM 619 C CA . GLU A 1 83 ? 11.471 -2.016 20.678 1.00 95.44 83 GLU A CA 1
ATOM 620 C C . GLU A 1 83 ? 10.529 -1.019 21.371 1.00 95.44 83 GLU A C 1
ATOM 622 O O . GLU A 1 83 ? 9.733 -0.32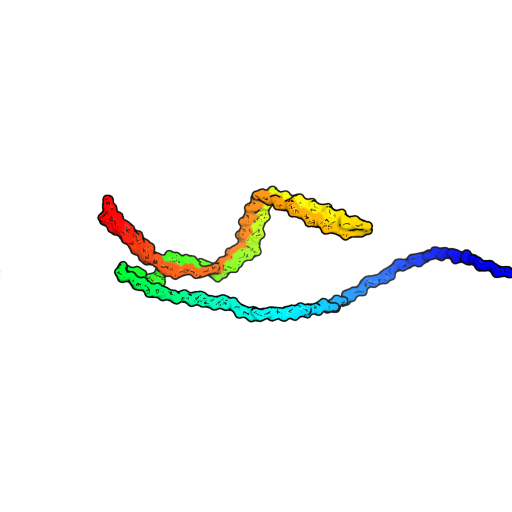8 20.726 1.00 95.44 83 GLU A O 1
ATOM 627 N N . ASP A 1 84 ? 10.659 -0.896 22.697 1.00 92.56 84 ASP A N 1
ATOM 628 C CA . ASP A 1 84 ? 9.905 0.061 23.522 1.00 92.56 84 ASP A CA 1
ATOM 629 C C . ASP A 1 84 ? 8.364 -0.047 23.403 1.00 92.56 84 ASP A C 1
ATOM 631 O O . ASP A 1 84 ? 7.655 0.933 23.632 1.00 92.56 84 ASP A O 1
ATOM 635 N N . LEU A 1 85 ? 7.823 -1.240 23.110 1.00 93.06 85 LEU A N 1
ATOM 636 C CA . LEU A 1 85 ? 6.382 -1.512 23.220 1.00 93.06 85 LEU A CA 1
ATOM 637 C C . LEU A 1 85 ? 5.911 -1.306 24.669 1.00 93.06 85 LEU A C 1
ATOM 639 O O . LEU A 1 85 ? 6.284 -2.043 25.585 1.00 93.06 85 LEU A O 1
ATOM 643 N N . ARG A 1 86 ? 5.053 -0.305 24.866 1.00 92.25 86 ARG A N 1
ATOM 644 C CA . ARG A 1 86 ? 4.402 0.025 26.136 1.00 92.25 86 ARG A CA 1
ATOM 645 C C . ARG A 1 86 ? 2.901 0.079 25.919 1.00 92.25 86 ARG A C 1
ATOM 647 O O . ARG A 1 86 ? 2.419 0.911 25.156 1.00 92.25 86 ARG A O 1
ATOM 654 N N . ALA A 1 87 ? 2.174 -0.779 26.625 1.00 92.94 87 ALA A N 1
ATOM 655 C CA . ALA A 1 87 ? 0.719 -0.782 26.655 1.00 92.94 87 ALA A CA 1
ATOM 656 C C . ALA A 1 87 ? 0.225 -0.404 28.058 1.00 92.94 87 ALA A C 1
ATOM 658 O O . ALA A 1 87 ? 0.621 -1.018 29.050 1.00 92.94 87 ALA A O 1
ATOM 659 N N . HIS A 1 88 ? -0.659 0.586 28.141 1.00 93.25 88 HIS A N 1
ATOM 660 C CA . HIS A 1 88 ? -1.433 0.901 29.331 1.00 93.25 88 HIS A CA 1
ATOM 661 C C . HIS A 1 88 ? -2.883 0.467 29.112 1.00 93.25 88 HIS A C 1
ATOM 663 O O . HIS A 1 88 ? -3.644 1.134 28.412 1.00 93.25 88 HIS A O 1
ATOM 669 N N . VAL A 1 89 ? -3.256 -0.666 29.707 1.00 92.50 89 VAL A N 1
ATOM 670 C CA . VAL A 1 89 ? -4.618 -1.205 29.640 1.00 92.50 89 VAL A CA 1
ATOM 671 C C . VAL A 1 89 ? -5.401 -0.751 30.868 1.00 92.50 89 VAL A C 1
ATOM 673 O O . VAL A 1 89 ? -4.981 -0.983 32.003 1.00 92.50 89 VAL A O 1
ATOM 676 N N . SER A 1 90 ? -6.545 -0.116 30.641 1.00 90.44 90 SER A N 1
ATOM 677 C CA . SER A 1 90 ? -7.490 0.315 31.665 1.00 90.44 90 SER A CA 1
ATOM 678 C C . SER A 1 90 ? -8.752 -0.546 31.614 1.00 90.44 90 SER A C 1
ATOM 680 O O . SER A 1 90 ? -9.255 -0.887 30.544 1.00 90.44 90 SER A O 1
ATOM 682 N N . LEU A 1 91 ? -9.257 -0.932 32.788 1.00 89.94 91 LEU A N 1
ATOM 683 C CA . LEU A 1 91 ? -10.436 -1.783 32.922 1.00 89.94 91 LEU A CA 1
ATOM 684 C C . LEU A 1 91 ? -11.350 -1.234 34.019 1.00 89.94 91 LEU A C 1
ATOM 686 O O . LEU A 1 91 ? -11.033 -1.335 35.202 1.00 89.94 91 LEU A O 1
ATOM 690 N N . GLN A 1 92 ? -12.484 -0.651 33.633 1.00 86.56 92 GLN A N 1
ATOM 691 C CA . GLN A 1 92 ? -13.485 -0.126 34.562 1.00 86.56 92 GLN A CA 1
ATOM 692 C C . GLN A 1 92 ? -14.732 -1.009 34.532 1.00 86.56 92 GLN A C 1
ATOM 694 O O . GLN A 1 92 ? -15.509 -0.958 33.577 1.00 86.56 92 GLN A O 1
ATOM 699 N N . ALA A 1 93 ? -14.945 -1.787 35.592 1.00 88.25 93 ALA A N 1
ATOM 700 C CA . ALA A 1 93 ? -16.138 -2.607 35.764 1.00 88.25 93 ALA A CA 1
ATOM 701 C C . ALA A 1 93 ? -17.159 -1.937 36.704 1.00 88.25 93 ALA A C 1
ATOM 703 O O . ALA A 1 93 ? -16.767 -1.400 37.738 1.00 88.25 93 ALA A O 1
ATOM 704 N N . GLU A 1 94 ? -18.453 -1.950 36.361 1.00 79.81 94 GLU A N 1
ATOM 705 C CA . GLU A 1 94 ? -19.509 -1.284 37.152 1.00 79.81 94 GLU A CA 1
ATOM 706 C C . GLU A 1 94 ? -20.923 -1.778 36.802 1.00 79.81 94 GLU A C 1
ATOM 708 O O . GLU A 1 94 ? -21.467 -1.380 35.786 1.00 79.81 94 GLU A O 1
ATOM 713 N N . VAL A 1 95 ? -21.608 -2.537 37.655 1.00 78.19 95 VAL A N 1
ATOM 714 C CA . VAL A 1 95 ? -23.088 -2.464 37.687 1.00 78.19 95 VAL A CA 1
ATOM 715 C C . VAL A 1 95 ? -23.502 -1.870 39.020 1.00 78.19 95 VAL A C 1
ATOM 717 O O . VAL A 1 95 ? -22.684 -1.511 39.862 1.00 78.19 95 VAL A O 1
ATOM 720 N N . LEU A 1 96 ? -24.814 -1.791 39.169 1.00 72.44 96 LEU A N 1
ATOM 721 C CA . LEU A 1 96 ? -25.537 -2.190 40.372 1.00 72.44 96 LEU A CA 1
ATOM 722 C C . LEU A 1 96 ? -24.992 -3.561 40.900 1.00 72.44 96 LEU A C 1
ATOM 724 O O . LEU A 1 96 ? -23.846 -3.936 40.664 1.00 72.44 96 LEU A O 1
ATOM 728 N N . ASP A 1 97 ? -25.812 -4.419 41.492 1.00 61.81 97 ASP A N 1
ATOM 729 C CA . ASP A 1 97 ? -25.308 -5.661 42.112 1.00 61.81 97 ASP A CA 1
ATOM 730 C C . ASP A 1 97 ? -24.964 -6.836 41.136 1.00 61.81 97 ASP A C 1
ATOM 732 O O . ASP A 1 97 ? -25.108 -7.994 41.515 1.00 61.81 97 ASP A O 1
ATOM 736 N N . LEU A 1 98 ? -24.524 -6.572 39.885 1.00 71.69 98 LEU A N 1
ATOM 737 C CA . LEU A 1 98 ? -24.177 -7.557 38.818 1.00 71.69 98 LEU A CA 1
ATOM 738 C C . LEU A 1 98 ? -22.825 -7.221 38.091 1.00 71.69 98 LEU A C 1
ATOM 740 O O . LEU A 1 98 ? -21.805 -7.235 38.771 1.00 71.69 98 LEU A O 1
ATOM 744 N N . LEU A 1 99 ? -22.732 -6.917 36.768 1.00 73.00 99 LEU A N 1
ATOM 745 C CA . LEU A 1 99 ? -21.470 -6.436 36.119 1.00 73.00 99 LEU A CA 1
ATOM 746 C C . LEU A 1 99 ? -21.620 -5.638 34.778 1.00 73.00 99 LEU A C 1
ATOM 748 O O . LEU A 1 99 ? -22.326 -6.089 33.882 1.00 73.00 99 LEU A O 1
ATOM 752 N N . LYS A 1 100 ? -20.918 -4.495 34.596 1.00 78.81 100 LYS A N 1
ATOM 753 C CA . LYS A 1 100 ? -20.561 -3.867 33.281 1.00 78.81 100 LYS A CA 1
ATOM 754 C C . LYS A 1 100 ? -19.039 -3.914 33.192 1.00 78.81 100 LYS A C 1
ATOM 756 O O . LYS A 1 100 ? -18.386 -4.032 34.227 1.00 78.81 100 LYS A O 1
ATOM 761 N N . LEU A 1 101 ? -18.473 -3.734 32.002 1.00 86.44 101 LEU A N 1
ATOM 762 C CA . LEU A 1 101 ? -17.030 -3.731 31.791 1.00 86.44 101 LEU A CA 1
ATOM 763 C C . LEU A 1 101 ? -16.649 -2.764 30.661 1.00 86.44 101 LEU A C 1
ATOM 765 O O . LEU A 1 101 ? -17.183 -2.870 29.562 1.00 86.44 101 LEU A O 1
ATOM 769 N N . ASN A 1 102 ? -15.725 -1.842 30.925 1.00 85.00 102 ASN A N 1
ATOM 770 C CA . ASN A 1 102 ? -15.155 -0.921 29.941 1.00 85.00 102 ASN A CA 1
ATOM 771 C C . ASN A 1 102 ? -13.657 -1.216 29.838 1.00 85.00 102 ASN A C 1
ATOM 773 O O . ASN A 1 102 ? -12.948 -1.048 30.830 1.00 85.00 102 ASN A O 1
ATOM 777 N N . VAL A 1 103 ? -13.184 -1.650 28.669 1.00 89.50 103 VAL A N 1
ATOM 778 C CA . VAL A 1 103 ? -11.758 -1.890 28.398 1.00 89.50 103 VAL A CA 1
ATOM 779 C C . VAL A 1 103 ? -11.222 -0.753 27.531 1.00 89.50 103 VAL A C 1
ATOM 781 O O . VAL A 1 103 ? -11.827 -0.427 26.512 1.00 89.50 103 VAL A O 1
ATOM 784 N N . GLY A 1 104 ? -10.085 -0.176 27.904 1.00 90.12 104 GLY A N 1
ATOM 785 C CA . GLY A 1 104 ? -9.310 0.744 27.076 1.00 90.12 104 GLY A CA 1
ATOM 786 C C . GLY A 1 104 ? -7.850 0.304 27.015 1.00 90.12 104 GLY A C 1
ATOM 787 O O . GLY A 1 104 ? -7.351 -0.319 27.949 1.00 90.12 104 GLY A O 1
ATOM 788 N N . ALA A 1 105 ? -7.154 0.625 25.929 1.00 93.38 105 ALA A N 1
ATOM 789 C CA . ALA A 1 105 ? -5.716 0.410 25.814 1.00 93.38 105 ALA A CA 1
ATOM 790 C C . ALA A 1 105 ? -5.070 1.596 25.093 1.00 93.38 105 ALA A C 1
ATOM 792 O O . ALA A 1 105 ? -5.462 1.932 23.979 1.00 93.38 105 ALA A O 1
ATOM 793 N N . ASP A 1 106 ? -4.081 2.211 25.734 1.00 92.94 106 ASP A N 1
ATOM 794 C CA . ASP A 1 106 ? -3.147 3.147 25.108 1.00 92.94 106 ASP A CA 1
ATOM 795 C C . ASP A 1 106 ? -1.854 2.385 24.807 1.00 92.94 106 ASP A C 1
ATOM 797 O O . ASP A 1 106 ? -1.304 1.737 25.699 1.00 92.94 106 ASP A O 1
ATOM 801 N N . VAL A 1 107 ? -1.398 2.386 23.554 1.00 93.31 107 VAL A N 1
ATOM 802 C CA . VAL A 1 107 ? -0.225 1.610 23.128 1.00 93.31 107 VAL A CA 1
ATOM 803 C C . VAL A 1 107 ? 0.736 2.508 22.367 1.00 93.31 107 VAL A C 1
ATOM 805 O O . VAL A 1 107 ? 0.369 3.139 21.379 1.00 93.31 107 VAL A O 1
ATOM 808 N N . SER A 1 108 ? 1.990 2.521 22.809 1.00 93.50 108 SER A N 1
ATOM 809 C CA . SER A 1 108 ? 3.100 3.188 22.133 1.00 93.50 108 SER A CA 1
ATOM 810 C C . SER A 1 108 ? 4.187 2.173 21.790 1.00 93.50 108 SER A C 1
ATOM 812 O O . SER A 1 108 ? 4.460 1.256 22.563 1.00 93.50 108 SER A O 1
ATOM 814 N N . LEU A 1 109 ? 4.782 2.331 20.608 1.00 93.19 109 LEU A N 1
ATOM 815 C CA . LEU A 1 109 ? 5.895 1.534 20.091 1.00 93.19 109 LEU A CA 1
ATOM 816 C C . LEU A 1 109 ? 7.036 2.509 19.779 1.00 93.19 109 LEU A C 1
ATOM 818 O O . LEU A 1 109 ? 6.772 3.586 19.241 1.00 93.19 109 LEU A O 1
ATOM 822 N N . GLY A 1 110 ? 8.281 2.167 20.112 1.00 92.69 110 GLY A N 1
ATOM 823 C CA . GLY A 1 110 ? 9.429 3.039 19.849 1.00 92.69 110 GLY A CA 1
ATOM 824 C C . GLY A 1 110 ? 9.998 2.841 18.448 1.00 92.69 110 GLY A C 1
ATOM 825 O O . GLY A 1 110 ? 9.921 3.730 17.599 1.00 92.69 110 GLY A O 1
ATOM 826 N N . ARG A 1 111 ? 10.575 1.662 18.205 1.00 94.88 111 ARG A N 1
ATOM 827 C CA . ARG A 1 111 ? 11.144 1.260 16.910 1.00 94.88 111 ARG A CA 1
ATOM 828 C C . ARG A 1 111 ? 10.497 -0.042 16.467 1.00 94.88 111 ARG A C 1
ATOM 830 O O . ARG A 1 111 ? 10.288 -0.929 17.284 1.00 94.88 111 ARG A O 1
ATOM 837 N N . VAL A 1 112 ? 10.240 -0.161 15.171 1.00 95.75 112 VAL A N 1
ATOM 838 C CA . VAL A 1 112 ? 9.837 -1.414 14.528 1.00 95.75 112 VAL A CA 1
ATOM 839 C C . VAL A 1 112 ? 10.879 -1.750 13.469 1.00 95.75 112 VAL A C 1
ATOM 841 O O . VAL A 1 112 ? 11.209 -0.901 12.637 1.00 95.75 112 VAL A O 1
ATOM 844 N N . HIS A 1 113 ? 11.402 -2.970 13.504 1.00 95.38 113 HIS A N 1
ATOM 845 C CA . HIS A 1 113 ? 12.094 -3.590 12.384 1.00 95.38 113 HIS A CA 1
ATOM 846 C C . HIS A 1 113 ? 11.108 -4.532 11.690 1.00 95.38 113 HIS A C 1
ATOM 848 O O . HIS A 1 113 ? 10.491 -5.371 12.338 1.00 95.38 113 HIS A O 1
ATOM 854 N N . LEU A 1 114 ? 10.933 -4.341 10.384 1.00 95.56 114 LEU A N 1
ATOM 855 C CA . LEU A 1 114 ? 10.055 -5.145 9.540 1.00 95.56 114 LEU A CA 1
ATOM 856 C C . LEU A 1 114 ? 10.931 -6.050 8.672 1.00 95.56 114 LEU A C 1
ATOM 858 O O . LEU A 1 114 ? 11.550 -5.575 7.717 1.00 95.56 114 LEU A O 1
ATOM 862 N N . GLY A 1 115 ? 10.980 -7.331 9.021 1.00 95.69 115 GLY A N 1
ATOM 863 C CA . GLY A 1 115 ? 11.470 -8.382 8.140 1.00 95.69 115 GLY A CA 1
ATOM 864 C C . GLY A 1 115 ? 10.347 -8.832 7.209 1.00 95.69 115 GLY A C 1
ATOM 865 O O . GLY A 1 115 ? 9.190 -8.932 7.611 1.00 95.69 115 GLY A O 1
ATOM 866 N N . ILE A 1 116 ? 10.676 -9.076 5.943 1.00 95.38 116 ILE A N 1
ATOM 867 C CA . ILE A 1 116 ? 9.758 -9.694 4.985 1.00 95.38 116 ILE A CA 1
ATOM 868 C C . ILE A 1 116 ? 10.505 -10.868 4.365 1.00 95.38 116 ILE A C 1
ATOM 870 O O . ILE A 1 116 ? 11.561 -10.690 3.750 1.00 95.38 116 ILE A O 1
ATOM 874 N N . SER A 1 117 ? 9.951 -12.056 4.556 1.00 93.25 117 SER A N 1
ATOM 875 C CA . SER A 1 117 ? 10.590 -13.346 4.333 1.00 93.25 117 SER A CA 1
ATOM 876 C C . SER A 1 117 ? 9.788 -14.142 3.292 1.00 93.25 117 SER A C 1
ATOM 878 O O . SER A 1 117 ? 8.564 -14.048 3.216 1.00 93.25 117 SER A O 1
ATOM 880 N N . GLY A 1 118 ? 10.479 -14.893 2.428 1.00 89.88 118 GLY A N 1
ATOM 881 C CA . GLY A 1 118 ? 9.829 -15.714 1.393 1.00 89.88 118 GLY A CA 1
ATOM 882 C C . GLY A 1 118 ? 9.101 -14.928 0.294 1.00 89.88 118 GLY A C 1
ATOM 883 O O . GLY A 1 118 ? 7.980 -15.262 -0.073 1.00 89.88 118 GLY A O 1
ATOM 884 N N . VAL A 1 119 ? 9.706 -13.851 -0.220 1.00 92.31 119 VAL A N 1
ATOM 885 C CA . VAL A 1 119 ? 9.120 -13.061 -1.318 1.00 92.31 119 VAL A CA 1
ATOM 886 C C . VAL A 1 119 ? 9.371 -13.723 -2.683 1.00 92.31 119 VAL A C 1
ATOM 888 O O . VAL A 1 119 ? 10.496 -13.722 -3.184 1.00 92.31 119 VAL A O 1
ATOM 891 N N . GLU A 1 120 ? 8.316 -14.219 -3.326 1.00 88.00 120 GLU A N 1
ATOM 892 C CA . GLU A 1 120 ? 8.252 -14.494 -4.777 1.00 88.00 120 GLU A CA 1
ATOM 893 C C . GLU A 1 120 ? 7.767 -13.201 -5.498 1.00 88.00 120 GLU A C 1
ATOM 895 O O . GLU A 1 120 ? 7.124 -12.407 -4.830 1.00 88.00 120 GLU A O 1
ATOM 900 N N . ALA A 1 121 ? 8.000 -12.902 -6.797 1.00 89.12 121 ALA A N 1
ATOM 901 C CA . ALA A 1 121 ? 7.500 -11.645 -7.446 1.00 89.12 121 ALA A CA 1
ATOM 902 C C . ALA A 1 121 ? 6.997 -11.749 -8.933 1.00 89.12 121 ALA A C 1
ATOM 904 O O . ALA A 1 121 ? 7.616 -12.496 -9.680 1.00 89.12 121 ALA A O 1
ATOM 905 N N . GLN A 1 122 ? 5.949 -10.997 -9.397 1.00 89.94 122 GLN A N 1
ATOM 906 C CA . GLN A 1 122 ? 5.412 -10.853 -10.803 1.00 89.94 122 GLN A CA 1
ATOM 907 C C . GLN A 1 122 ? 5.192 -9.390 -11.276 1.00 89.94 122 GLN A C 1
ATOM 909 O O . GLN A 1 122 ? 4.747 -8.576 -10.476 1.00 89.94 122 GLN A O 1
ATOM 914 N N . ALA A 1 123 ? 5.452 -9.092 -12.565 1.00 88.38 123 ALA A N 1
ATOM 915 C CA . ALA A 1 123 ? 5.189 -7.879 -13.368 1.00 88.38 123 ALA A CA 1
ATOM 916 C C . ALA A 1 123 ? 5.846 -8.023 -14.773 1.00 88.38 123 ALA A C 1
ATOM 918 O O . ALA A 1 123 ? 6.814 -8.755 -14.901 1.00 88.38 123 ALA A O 1
ATOM 919 N N . GLN A 1 124 ? 5.424 -7.301 -15.823 1.00 92.12 124 GLN A N 1
ATOM 920 C CA . GLN A 1 124 ? 6.231 -7.154 -17.056 1.00 92.12 124 GLN A CA 1
ATOM 921 C C . GLN A 1 124 ? 6.075 -5.744 -17.661 1.00 92.12 124 GLN A C 1
ATOM 923 O O . GLN A 1 124 ? 4.966 -5.238 -17.773 1.00 92.12 124 GLN A O 1
ATOM 928 N N . LEU A 1 125 ? 7.179 -5.109 -18.064 1.00 91.06 125 LEU A N 1
ATOM 929 C CA . LEU A 1 125 ? 7.291 -3.726 -18.575 1.00 91.06 125 LEU A CA 1
ATOM 930 C C . LEU A 1 125 ? 8.308 -3.709 -19.719 1.00 91.06 125 LEU A C 1
ATOM 932 O O . LEU A 1 125 ? 9.275 -4.442 -19.589 1.00 91.06 125 LEU A O 1
ATOM 936 N N . LYS A 1 126 ? 8.122 -2.922 -20.804 1.00 91.00 126 LYS A N 1
ATOM 937 C CA . LYS A 1 126 ? 8.835 -3.093 -22.104 1.00 91.00 126 LYS A CA 1
ATOM 938 C C . LYS A 1 126 ? 8.774 -1.843 -23.049 1.00 91.00 126 LYS A C 1
ATOM 940 O O . LYS A 1 126 ? 8.065 -1.901 -24.045 1.00 91.00 126 LYS A O 1
ATOM 945 N N . VAL A 1 127 ? 9.506 -0.729 -22.805 1.00 92.69 127 VAL A N 1
ATOM 946 C CA . VAL A 1 127 ? 9.398 0.570 -23.580 1.00 92.69 127 VAL A CA 1
ATOM 947 C C . VAL A 1 127 ? 10.288 0.724 -24.877 1.00 92.69 127 VAL A C 1
ATOM 949 O O . VAL A 1 127 ? 10.112 -0.124 -25.747 1.00 92.69 127 VAL A O 1
ATOM 952 N N . ARG A 1 128 ? 11.181 1.741 -25.103 1.00 91.69 128 ARG A N 1
ATOM 953 C CA . ARG A 1 128 ? 12.091 1.973 -26.309 1.00 91.69 128 ARG A CA 1
ATOM 954 C C . ARG A 1 128 ? 13.311 3.022 -26.221 1.00 91.69 128 ARG A C 1
ATOM 956 O O . ARG A 1 128 ? 13.137 4.174 -26.626 1.00 91.69 128 ARG A O 1
ATOM 963 N N . LEU A 1 129 ? 14.562 2.703 -25.773 1.00 88.00 129 LEU A N 1
ATOM 964 C CA . LEU A 1 129 ? 15.650 3.715 -25.426 1.00 88.00 129 LEU A CA 1
ATOM 965 C C . LEU A 1 129 ? 16.319 4.460 -26.595 1.00 88.00 129 LEU A C 1
ATOM 967 O O . LEU A 1 129 ? 17.083 5.403 -26.354 1.00 88.00 129 LEU A O 1
ATOM 971 N N . ASP A 1 130 ? 15.997 4.134 -27.844 1.00 86.50 130 ASP A N 1
ATOM 972 C CA . ASP A 1 130 ? 16.460 4.883 -29.027 1.00 86.50 130 ASP A CA 1
ATOM 973 C C . ASP A 1 130 ? 16.137 6.390 -28.913 1.00 86.50 130 ASP A C 1
ATOM 975 O O . ASP A 1 130 ? 16.867 7.256 -29.401 1.00 86.50 130 ASP A O 1
ATOM 979 N N . ASN A 1 131 ? 15.071 6.702 -28.170 1.00 78.50 131 ASN A N 1
ATOM 980 C CA . ASN A 1 131 ? 14.616 8.046 -27.842 1.00 78.50 131 ASN A CA 1
ATOM 981 C C . ASN A 1 131 ? 15.594 8.823 -26.947 1.00 78.50 131 ASN A C 1
ATOM 983 O O . ASN A 1 131 ? 15.981 9.940 -27.293 1.00 78.50 131 ASN A O 1
ATOM 987 N N . VAL A 1 132 ? 16.046 8.254 -25.824 1.00 89.19 132 VAL A N 1
ATOM 988 C CA . VAL A 1 132 ? 17.012 8.936 -24.938 1.00 89.19 132 VAL A CA 1
ATOM 989 C C . VAL A 1 132 ? 18.374 9.078 -25.615 1.00 89.19 132 VAL A C 1
ATOM 991 O O . VAL A 1 132 ? 19.044 10.093 -25.416 1.00 89.19 132 VAL A O 1
ATOM 994 N N . ALA A 1 133 ? 18.753 8.129 -26.477 1.00 81.38 133 ALA A N 1
ATOM 995 C CA . ALA A 1 133 ? 19.964 8.243 -27.283 1.00 81.38 133 ALA A CA 1
ATOM 996 C C . ALA A 1 133 ? 19.939 9.495 -28.184 1.00 81.38 133 ALA A C 1
ATOM 998 O O . ALA A 1 133 ? 20.878 10.293 -28.128 1.00 81.38 133 ALA A O 1
ATOM 999 N N . LEU A 1 134 ? 18.855 9.743 -28.937 1.00 88.00 134 LEU A N 1
ATOM 1000 C CA . LEU A 1 134 ? 18.766 10.968 -29.750 1.00 88.00 134 LEU A CA 1
ATOM 1001 C C . LEU A 1 134 ? 18.563 12.247 -28.923 1.00 88.00 134 LEU A C 1
ATOM 1003 O O . LEU A 1 134 ? 18.953 13.327 -29.370 1.00 88.00 134 LEU A O 1
ATOM 1007 N N . ILE A 1 135 ? 17.983 12.161 -27.721 1.00 83.31 135 ILE A N 1
ATOM 1008 C CA . ILE A 1 135 ? 17.908 13.310 -26.805 1.00 83.31 135 ILE A CA 1
ATOM 1009 C C . ILE A 1 135 ? 19.322 13.751 -26.404 1.00 83.31 135 ILE A C 1
ATOM 1011 O O . ILE A 1 135 ? 19.635 14.939 -26.504 1.00 83.31 135 ILE A O 1
ATOM 1015 N N . ILE A 1 136 ? 20.193 12.815 -26.015 1.00 89.06 136 ILE A N 1
ATOM 1016 C CA . ILE A 1 136 ? 21.586 13.121 -25.656 1.00 89.06 136 ILE A CA 1
ATOM 1017 C C . ILE A 1 136 ? 22.369 13.622 -26.879 1.00 89.06 136 ILE A C 1
ATOM 1019 O O . ILE A 1 136 ? 23.052 14.642 -26.778 1.00 89.06 136 ILE A O 1
ATOM 1023 N N . ASP A 1 137 ? 22.221 12.976 -28.040 1.00 87.00 137 ASP A N 1
ATOM 1024 C CA . ASP A 1 137 ? 22.856 13.403 -29.297 1.00 87.00 137 ASP A CA 1
ATOM 1025 C C . ASP A 1 137 ? 22.495 14.854 -29.661 1.00 87.00 137 ASP A C 1
ATOM 1027 O O . ASP A 1 137 ? 23.365 15.684 -29.948 1.00 87.00 137 ASP A O 1
ATOM 1031 N N . ARG A 1 138 ? 21.212 15.216 -29.537 1.00 82.88 138 ARG A N 1
ATOM 1032 C CA . ARG A 1 138 ? 20.737 16.581 -29.781 1.00 82.88 138 ARG A CA 1
ATOM 1033 C C . ARG A 1 138 ? 21.229 17.578 -28.733 1.00 82.88 138 ARG A C 1
ATOM 1035 O O . ARG A 1 138 ? 21.529 18.714 -29.101 1.00 82.88 138 ARG A O 1
ATOM 1042 N N . VAL A 1 139 ? 21.326 17.194 -27.459 1.00 90.19 139 VAL A N 1
ATOM 1043 C CA . VAL A 1 139 ? 21.883 18.050 -26.393 1.00 90.19 139 VAL A CA 1
ATOM 1044 C C . VAL A 1 139 ? 23.358 18.353 -26.660 1.00 90.19 139 VAL A C 1
ATOM 1046 O O . VAL A 1 139 ? 23.744 19.522 -26.655 1.00 90.19 139 VAL A O 1
ATOM 1049 N N . LEU A 1 140 ? 24.167 17.341 -26.984 1.00 86.00 140 LEU A N 1
ATOM 1050 C CA . LEU A 1 140 ? 25.591 17.518 -27.292 1.00 86.00 140 LEU A CA 1
ATOM 1051 C C . LEU A 1 140 ? 25.801 18.323 -28.582 1.00 86.00 140 LEU A C 1
ATOM 1053 O O . LEU A 1 140 ? 26.591 19.262 -28.595 1.00 86.00 140 LEU A O 1
ATOM 1057 N N . THR A 1 141 ? 25.015 18.048 -29.624 1.00 86.75 141 THR A N 1
ATOM 1058 C CA . THR A 1 141 ? 25.006 18.821 -30.880 1.00 86.75 141 THR A CA 1
ATOM 1059 C C . THR A 1 141 ? 24.574 20.283 -30.678 1.00 86.75 141 THR A C 1
ATOM 1061 O O . THR A 1 141 ? 24.929 21.157 -31.469 1.00 86.75 141 THR A O 1
ATOM 1064 N N . THR A 1 142 ? 23.796 20.577 -29.631 1.00 84.44 142 THR A N 1
ATOM 1065 C CA . THR A 1 142 ? 23.397 21.950 -29.276 1.00 84.44 142 THR A CA 1
ATOM 1066 C C . THR A 1 142 ? 24.504 22.667 -28.500 1.00 84.44 142 THR A C 1
ATOM 1068 O O . THR A 1 142 ? 24.737 23.847 -28.750 1.00 84.44 142 THR A O 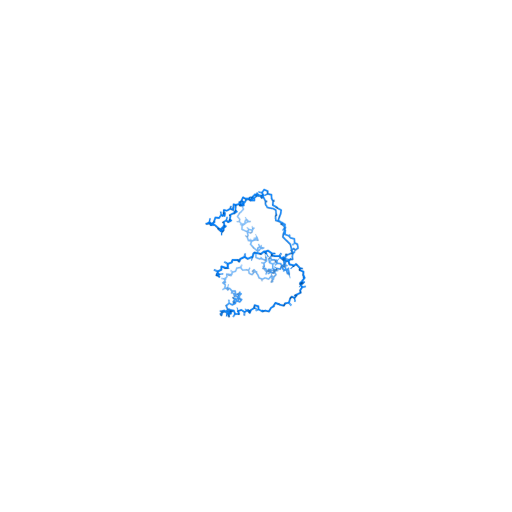1
ATOM 1071 N N . LEU A 1 143 ? 25.216 21.956 -27.619 1.00 84.69 143 LEU A N 1
ATOM 1072 C CA . LEU A 1 143 ? 26.372 22.475 -26.881 1.00 84.69 143 LEU A CA 1
ATOM 1073 C C . LEU A 1 143 ? 27.561 22.772 -27.811 1.00 84.69 143 LEU A C 1
ATOM 1075 O O . LEU A 1 143 ? 28.150 23.840 -27.728 1.00 84.69 143 LEU A O 1
ATOM 1079 N N . ASP A 1 144 ? 27.861 21.878 -28.755 1.00 80.25 144 ASP A N 1
ATOM 1080 C CA . ASP A 1 144 ? 28.925 22.059 -29.758 1.00 80.25 144 ASP A CA 1
ATOM 1081 C C . ASP A 1 144 ? 28.694 23.292 -30.658 1.00 80.25 144 ASP A C 1
ATOM 1083 O O . ASP A 1 144 ? 29.624 23.995 -31.050 1.00 80.25 144 ASP A O 1
ATOM 1087 N N . ARG A 1 145 ? 27.424 23.619 -30.931 1.00 84.25 145 ARG A N 1
ATOM 1088 C CA . ARG A 1 145 ? 27.027 24.806 -31.709 1.00 84.25 145 ARG A CA 1
ATOM 1089 C C . ARG A 1 145 ? 26.923 26.090 -30.877 1.00 84.25 145 ARG A C 1
ATOM 1091 O O . ARG A 1 145 ? 26.617 27.138 -31.447 1.00 84.25 145 ARG A O 1
ATOM 1098 N N . ASN A 1 146 ? 27.162 26.025 -29.567 1.00 64.75 146 ASN A N 1
ATOM 1099 C CA . ASN A 1 146 ? 27.169 27.165 -28.652 1.00 64.75 146 ASN A CA 1
ATOM 1100 C C . ASN A 1 146 ? 28.220 26.949 -27.531 1.00 64.75 146 ASN A C 1
ATOM 1102 O O . ASN A 1 146 ? 27.831 26.622 -26.403 1.00 64.75 146 ASN A O 1
ATOM 1106 N N . PRO A 1 147 ? 29.521 27.086 -27.863 1.00 65.81 147 PRO A N 1
ATOM 1107 C CA . PRO A 1 147 ? 30.650 26.774 -26.976 1.00 65.81 147 PRO A CA 1
ATOM 1108 C C . PRO A 1 147 ? 30.893 27.806 -25.860 1.00 65.81 147 PRO A C 1
ATOM 1110 O O . PRO A 1 147 ? 30.517 28.988 -26.041 1.00 65.81 147 PRO A O 1
#